Protein AF-A0A093ZVV5-F1 (afdb_monomer)

Solvent-accessible surface area (backbone atoms only — not comparable to full-atom values): 11064 Å² total; per-residue (Å²): 101,62,93,59,61,93,90,61,80,90,41,72,75,70,42,38,34,69,54,64,44,79,93,79,59,21,21,44,28,52,62,89,67,54,41,59,77,95,57,73,50,39,71,51,78,49,73,32,74,66,65,85,47,77,59,29,60,44,63,45,85,79,69,89,88,60,62,89,87,37,78,88,70,67,74,79,80,79,75,84,76,86,70,61,67,68,64,50,50,53,53,51,52,52,50,49,53,56,52,58,71,64,67,74,77,87,54,98,62,66,80,58,79,85,46,57,62,70,62,78,72,60,38,78,78,47,77,42,80,92,79,69,46,70,46,69,49,68,80,60,65,70,64,45,41,52,53,41,49,53,50,51,52,50,52,50,50,53,52,49,49,59,50,28,56,75,69,74,42,67,89,79,76,124

Structure (mmCIF, N/CA/C/O backbone):
data_AF-A0A093ZVV5-F1
#
_entry.id   AF-A0A093ZVV5-F1
#
loop_
_atom_site.group_PDB
_atom_site.id
_atom_site.type_symbol
_atom_site.label_atom_id
_atom_site.label_alt_id
_atom_site.label_comp_id
_atom_site.label_asym_id
_atom_site.label_entity_id
_atom_site.label_seq_id
_atom_site.pdbx_PDB_ins_code
_atom_site.Cartn_x
_atom_site.Cartn_y
_atom_site.Cartn_z
_atom_site.occupancy
_atom_site.B_iso_or_equiv
_atom_site.auth_seq_id
_atom_site.auth_comp_id
_atom_site.auth_asym_id
_atom_site.auth_atom_id
_atom_site.pdbx_PDB_model_num
ATOM 1 N N . MET A 1 1 ? -24.625 -8.351 24.448 1.00 78.69 1 MET A N 1
ATOM 2 C CA . MET A 1 1 ? -23.175 -8.161 24.233 1.00 78.69 1 MET A CA 1
ATOM 3 C C . MET A 1 1 ? -22.712 -9.190 23.237 1.00 78.69 1 MET A C 1
ATOM 5 O O . MET A 1 1 ? -23.167 -10.325 23.324 1.00 78.69 1 MET A O 1
ATOM 9 N N . GLU A 1 2 ? -21.835 -8.808 22.322 1.00 81.56 2 GLU A N 1
ATOM 10 C CA . GLU A 1 2 ? -21.185 -9.766 21.432 1.00 81.56 2 GLU A CA 1
ATOM 11 C C . GLU A 1 2 ? -20.191 -10.600 22.262 1.00 81.56 2 GLU A C 1
ATOM 13 O O . GLU A 1 2 ? -19.362 -10.030 22.969 1.00 81.56 2 GLU A O 1
ATOM 18 N N . ASN A 1 3 ? -20.297 -11.933 22.230 1.00 82.50 3 ASN A N 1
ATOM 19 C CA . ASN A 1 3 ? -19.417 -12.873 22.954 1.00 82.50 3 ASN A CA 1
ATOM 20 C C . ASN A 1 3 ? -19.319 -12.681 24.489 1.00 82.50 3 ASN A C 1
ATOM 22 O O . ASN A 1 3 ? -18.342 -13.110 25.106 1.00 82.50 3 ASN A O 1
ATOM 26 N N . GLY A 1 4 ? -20.311 -12.045 25.121 1.00 80.88 4 GLY A N 1
ATOM 27 C CA . GLY A 1 4 ? -20.350 -11.855 26.576 1.00 80.88 4 GLY A CA 1
ATOM 28 C C . GLY A 1 4 ? -20.837 -13.097 27.331 1.00 80.88 4 GLY A C 1
ATOM 29 O O . GLY A 1 4 ? -21.676 -13.846 26.830 1.00 80.88 4 GLY A O 1
ATOM 30 N N . LYS A 1 5 ? -20.344 -13.305 28.557 1.00 87.62 5 LYS A N 1
ATOM 31 C CA . LYS A 1 5 ? -20.845 -14.368 29.449 1.00 87.62 5 LYS A CA 1
ATOM 32 C C . LYS A 1 5 ? -22.235 -14.004 30.004 1.00 87.62 5 LYS A C 1
ATOM 34 O O . LYS A 1 5 ? -22.509 -12.816 30.201 1.00 87.62 5 LYS A O 1
ATOM 39 N N . PRO A 1 6 ? -23.104 -14.986 30.314 1.00 85.06 6 PRO A N 1
ATOM 40 C CA . PRO A 1 6 ? -24.357 -14.722 31.021 1.00 85.06 6 PRO A CA 1
ATOM 41 C C . PRO A 1 6 ? -24.094 -13.981 32.342 1.00 85.06 6 PRO A C 1
ATOM 43 O O . PRO A 1 6 ? -23.235 -14.394 33.117 1.00 85.06 6 PRO A O 1
ATOM 46 N N . GLY A 1 7 ? -24.799 -12.869 32.577 1.00 85.44 7 GLY A N 1
ATOM 47 C CA . GLY A 1 7 ? -24.633 -12.033 33.777 1.00 85.44 7 GLY A CA 1
ATOM 48 C C . GLY A 1 7 ? -23.435 -11.072 33.758 1.00 85.44 7 GLY A C 1
ATOM 49 O O . GLY A 1 7 ? -23.161 -10.428 34.765 1.00 85.44 7 GLY A O 1
ATOM 50 N N . GLN A 1 8 ? -22.712 -10.951 32.641 1.00 87.19 8 GLN A N 1
ATOM 51 C CA . GLN A 1 8 ? -21.597 -10.012 32.533 1.00 87.19 8 GLN A CA 1
ATOM 52 C C . GLN A 1 8 ? -22.074 -8.550 32.560 1.00 87.19 8 GLN A C 1
ATOM 54 O O . GLN A 1 8 ? -22.906 -8.136 31.753 1.00 87.19 8 GLN A O 1
ATOM 59 N N . GLU A 1 9 ? -21.487 -7.753 33.455 1.00 87.69 9 GLU A N 1
ATOM 60 C CA . GLU A 1 9 ? -21.736 -6.313 33.543 1.00 87.69 9 GLU A CA 1
ATOM 61 C C . GLU A 1 9 ? -21.244 -5.556 32.304 1.00 87.69 9 GLU A C 1
ATOM 63 O O . GLU A 1 9 ? -20.176 -5.845 31.748 1.00 87.69 9 GLU A O 1
ATOM 68 N N . PHE A 1 10 ? -22.006 -4.541 31.892 1.00 87.69 10 PHE A N 1
ATOM 69 C CA . PHE A 1 10 ? -21.644 -3.678 30.772 1.00 87.69 10 PHE A CA 1
ATOM 70 C C . PHE A 1 10 ? -20.603 -2.644 31.183 1.00 87.69 10 PHE A C 1
ATOM 72 O O . PHE A 1 10 ? -20.853 -1.793 32.031 1.00 87.69 10 PHE A O 1
ATOM 79 N N . LYS A 1 11 ? -19.426 -2.726 30.555 1.00 86.38 11 LYS A N 1
ATOM 80 C CA . LYS A 1 11 ? -18.285 -1.840 30.799 1.00 86.38 11 LYS A CA 1
ATOM 81 C C . LYS A 1 11 ? -17.922 -1.103 29.511 1.00 86.38 11 LYS A C 1
ATOM 83 O O . LYS A 1 11 ? -17.739 -1.749 28.479 1.00 86.38 11 LYS A O 1
ATOM 88 N N . SER A 1 12 ? -17.781 0.221 29.572 1.00 87.56 12 SER A N 1
ATOM 89 C CA . SER A 1 12 ? -17.235 1.025 28.467 1.00 87.56 12 SER A CA 1
ATOM 90 C C . SER A 1 12 ? -15.833 0.535 28.072 1.00 87.56 12 SER A C 1
ATOM 92 O O . SER A 1 12 ? -15.154 -0.121 28.866 1.00 87.56 12 SER A O 1
ATOM 94 N N . LEU A 1 13 ? -15.419 0.778 26.823 1.00 85.25 13 LEU A N 1
ATOM 95 C CA . LEU A 1 13 ? -14.149 0.346 26.201 1.00 85.25 13 LEU A CA 1
ATOM 96 C C . LEU A 1 13 ? -13.903 -1.174 26.090 1.00 85.25 13 LEU A C 1
ATOM 98 O O . LEU A 1 13 ? -13.023 -1.603 25.344 1.00 85.25 13 LEU A O 1
ATOM 102 N N . SER A 1 14 ? -14.638 -1.999 26.835 1.00 86.12 14 SER A N 1
ATOM 103 C CA . SER A 1 14 ? -14.459 -3.455 26.895 1.00 86.12 14 SER A CA 1
ATOM 104 C C . SER A 1 14 ? -15.654 -4.208 26.312 1.00 86.12 14 SER A C 1
ATOM 106 O O . SER A 1 14 ? -15.480 -5.196 25.600 1.00 86.12 14 SER A O 1
ATOM 108 N N . ALA A 1 15 ? -16.876 -3.741 26.581 1.00 90.19 15 ALA A N 1
ATOM 109 C CA . ALA A 1 15 ? -18.080 -4.374 26.072 1.00 90.19 15 ALA A CA 1
ATOM 110 C C . ALA A 1 15 ? -18.330 -3.994 24.607 1.00 90.19 15 ALA A C 1
ATOM 112 O O . ALA A 1 15 ? -18.476 -2.822 24.260 1.00 90.19 15 ALA A O 1
ATOM 113 N N . GLN A 1 16 ? -18.435 -5.022 23.769 1.00 93.00 16 GLN A N 1
ATOM 114 C CA . GLN A 1 16 ? -18.837 -4.927 22.372 1.00 93.00 16 GLN A CA 1
ATOM 115 C C . GLN A 1 16 ? -20.326 -5.267 22.230 1.00 93.00 16 GLN A C 1
ATOM 117 O O . GLN A 1 16 ? -20.837 -6.191 22.878 1.00 93.00 16 GLN A O 1
ATOM 122 N N . PHE A 1 17 ? -21.051 -4.521 21.400 1.00 93.25 17 PHE A N 1
ATOM 123 C CA . PHE A 1 17 ? -22.487 -4.715 21.191 1.00 93.25 17 PHE A CA 1
ATOM 124 C C 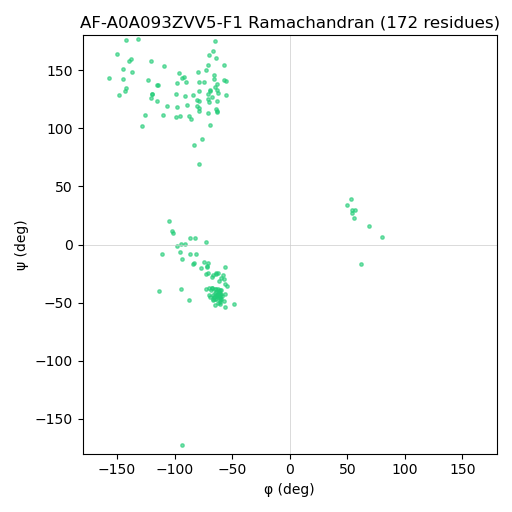. PHE A 1 17 ? -22.929 -4.324 19.779 1.00 93.25 17 PHE A C 1
ATOM 126 O O . PHE A 1 17 ? -22.216 -3.642 19.051 1.00 93.25 17 PHE A O 1
ATOM 133 N N . LYS A 1 18 ? -24.129 -4.770 19.399 1.00 93.81 18 LYS A N 1
ATOM 134 C CA . LYS A 1 18 ? -24.797 -4.416 18.143 1.00 93.81 18 LYS A CA 1
ATOM 135 C C . LYS A 1 18 ? -26.053 -3.619 18.470 1.00 93.81 18 LYS A C 1
ATOM 137 O O . LYS A 1 18 ? -26.794 -3.990 19.380 1.00 93.81 18 LYS A O 1
ATOM 142 N N . LEU A 1 19 ? -26.301 -2.551 17.722 1.00 93.94 19 LEU A N 1
ATOM 143 C CA . LEU A 1 19 ? -27.540 -1.780 17.810 1.00 93.94 19 LEU A CA 1
ATOM 144 C C . LEU A 1 19 ? -28.499 -2.288 16.739 1.00 93.94 19 LEU A C 1
ATOM 146 O O . LEU A 1 19 ? -28.244 -2.102 15.554 1.00 93.94 19 LEU A O 1
ATOM 150 N N . ILE A 1 20 ? -29.574 -2.960 17.154 1.00 94.44 20 ILE A N 1
ATOM 151 C CA . ILE A 1 20 ? -30.571 -3.538 16.245 1.00 94.44 20 ILE A CA 1
ATOM 152 C C . ILE A 1 20 ? -31.837 -2.690 16.312 1.00 94.44 20 ILE A C 1
ATOM 154 O O . ILE A 1 20 ? -32.469 -2.584 17.363 1.00 94.44 20 ILE A O 1
ATOM 158 N N . HIS A 1 21 ? -32.226 -2.105 15.183 1.00 94.94 21 HIS A N 1
ATOM 159 C CA . HIS A 1 21 ? -33.473 -1.361 15.082 1.00 94.94 21 HIS A CA 1
ATOM 160 C C . HIS A 1 21 ? -34.664 -2.328 15.143 1.00 94.94 21 HIS A C 1
ATOM 162 O O . HIS A 1 21 ? -34.760 -3.262 14.345 1.00 94.94 21 HIS A O 1
ATOM 168 N N . ASN A 1 22 ? -35.579 -2.130 16.098 1.00 92.31 22 ASN A N 1
ATOM 169 C CA . ASN A 1 22 ? -36.606 -3.130 16.401 1.00 92.31 22 ASN A CA 1
ATOM 170 C C . ASN A 1 22 ? -37.631 -3.353 15.263 1.00 92.31 22 ASN A C 1
ATOM 172 O O . ASN A 1 22 ? -37.855 -4.518 14.930 1.00 92.31 22 ASN A O 1
ATOM 176 N N . PRO A 1 23 ? -38.216 -2.313 14.633 1.00 94.62 23 PRO A N 1
ATOM 177 C CA . PRO A 1 23 ? -39.167 -2.503 13.535 1.00 94.62 23 PRO A CA 1
ATOM 178 C C . PRO A 1 23 ? -38.558 -3.152 12.286 1.00 94.62 23 PRO A C 1
ATOM 180 O O . PRO A 1 23 ? -39.130 -4.090 11.744 1.00 94.62 23 PRO A O 1
ATOM 183 N N . SER A 1 24 ? -37.393 -2.678 11.826 1.00 92.19 24 SER A N 1
ATOM 184 C CA . SER A 1 24 ? -36.802 -3.132 10.552 1.00 92.19 24 SER A CA 1
ATOM 185 C C . SER A 1 24 ? -35.776 -4.259 10.690 1.00 92.19 24 SER A C 1
ATOM 187 O O . SER A 1 24 ? -35.314 -4.780 9.678 1.00 92.19 24 SER A O 1
ATOM 189 N N . LYS A 1 25 ? -35.409 -4.633 11.923 1.00 93.31 25 LYS A N 1
ATOM 190 C CA . LYS A 1 25 ? -34.434 -5.692 12.246 1.00 93.31 25 LYS A CA 1
ATOM 191 C C .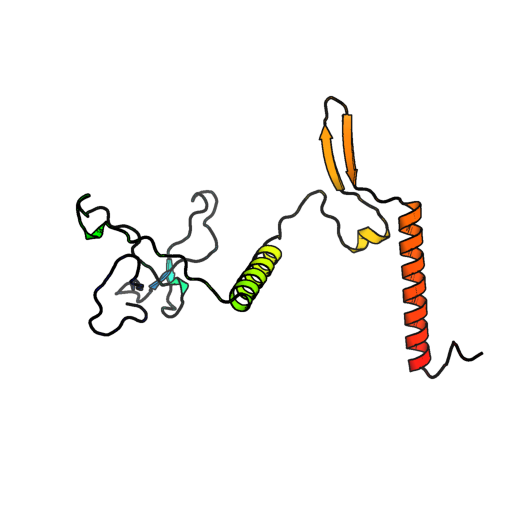 LYS A 1 25 ? -33.068 -5.521 11.570 1.00 93.31 25 LYS A C 1
ATOM 193 O O . LYS A 1 25 ? -32.353 -6.496 11.365 1.00 93.31 25 LYS A O 1
ATOM 198 N N . VAL A 1 26 ? -32.688 -4.285 11.252 1.00 94.69 26 VAL A N 1
ATOM 199 C CA . VAL A 1 26 ? -31.358 -3.958 10.720 1.00 94.69 26 VAL A CA 1
ATOM 200 C C . VAL A 1 26 ? -30.402 -3.605 11.854 1.00 94.69 26 VAL A C 1
ATOM 202 O O . VAL A 1 26 ? -30.805 -2.987 12.842 1.00 94.69 26 VAL A O 1
ATOM 205 N N . ALA A 1 27 ? -29.138 -3.991 11.711 1.00 95.44 27 ALA A N 1
ATOM 206 C CA . ALA A 1 27 ? -28.066 -3.607 12.618 1.00 95.44 27 ALA A CA 1
A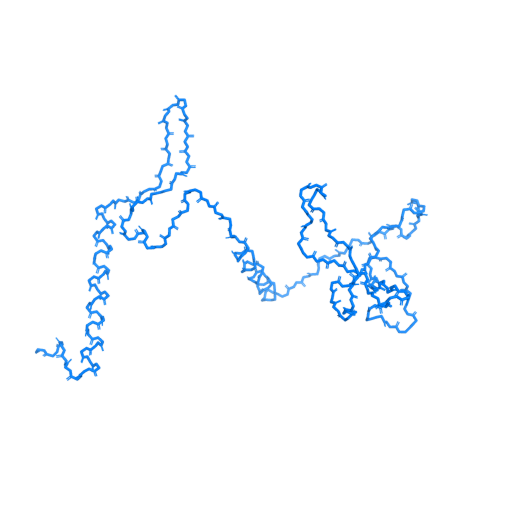TOM 207 C C . ALA A 1 27 ? -27.407 -2.303 12.147 1.00 95.44 27 ALA A C 1
ATOM 209 O O . ALA A 1 27 ? -27.182 -2.128 10.952 1.00 95.44 27 ALA A O 1
ATOM 210 N N . MET A 1 28 ? -27.072 -1.404 13.071 1.00 95.69 28 MET A N 1
ATOM 211 C CA . MET A 1 28 ? -26.270 -0.218 12.763 1.00 95.69 28 MET A CA 1
ATOM 212 C C . MET A 1 28 ? -24.886 -0.641 12.262 1.00 95.69 28 MET A C 1
ATOM 214 O O . MET A 1 28 ? -24.211 -1.455 12.896 1.00 95.69 28 MET A O 1
ATOM 218 N N . TRP A 1 29 ? -24.471 -0.079 11.134 1.00 95.00 29 TRP A N 1
ATOM 219 C CA . TRP A 1 29 ? -23.344 -0.552 10.344 1.00 95.00 29 TRP A CA 1
ATOM 220 C C . TRP A 1 29 ? -22.583 0.609 9.703 1.00 95.00 29 TRP A C 1
ATOM 222 O O . TRP A 1 29 ? -23.165 1.645 9.388 1.00 95.00 29 TRP A O 1
ATOM 232 N N . THR A 1 30 ? -21.285 0.407 9.483 1.00 94.06 30 THR A N 1
ATOM 233 C CA . THR A 1 30 ? -20.413 1.313 8.731 1.00 94.06 30 THR A CA 1
ATOM 234 C C . THR A 1 30 ? -19.480 0.523 7.808 1.00 94.06 30 THR A C 1
ATOM 236 O O . THR A 1 30 ? -19.256 -0.676 8.010 1.00 94.06 30 THR A O 1
ATOM 239 N N . HIS A 1 31 ? -18.935 1.177 6.786 1.00 91.00 31 HIS A N 1
ATOM 240 C CA . HIS A 1 31 ? -18.008 0.582 5.824 1.00 91.00 31 HIS A CA 1
ATOM 241 C C . HIS A 1 31 ? -16.780 1.472 5.628 1.00 91.00 31 HIS A C 1
ATOM 243 O O . HIS A 1 31 ? -16.669 2.514 6.250 1.00 91.00 31 HIS A O 1
ATOM 249 N N . THR A 1 32 ? -15.807 1.029 4.831 1.00 89.31 32 THR A N 1
ATOM 250 C CA . THR A 1 32 ? -14.505 1.711 4.716 1.00 89.31 32 THR A CA 1
ATOM 251 C C . THR A 1 32 ? -14.494 2.882 3.741 1.00 89.31 32 THR A C 1
ATOM 253 O O . THR A 1 32 ? -13.540 3.660 3.756 1.00 89.31 32 THR A O 1
ATOM 256 N N . THR A 1 33 ? -15.494 2.984 2.865 1.00 91.06 33 THR A N 1
ATOM 257 C CA . THR A 1 33 ? -15.551 4.036 1.850 1.00 91.06 33 THR A CA 1
ATOM 258 C C . THR A 1 33 ? -16.066 5.323 2.492 1.00 91.06 33 THR A C 1
ATOM 260 O O . THR A 1 33 ? -17.190 5.337 2.994 1.00 91.06 33 THR A O 1
ATOM 263 N N . PRO A 1 34 ? -15.270 6.404 2.489 1.00 92.62 34 PRO A N 1
ATOM 264 C CA . PRO A 1 34 ? -15.711 7.673 3.038 1.00 92.62 34 PRO A CA 1
ATOM 265 C C . PRO A 1 34 ? -16.767 8.315 2.136 1.00 92.62 34 PRO A C 1
ATOM 267 O O . PRO A 1 34 ? -16.793 8.105 0.920 1.00 92.62 34 PRO A O 1
ATOM 270 N N . LEU A 1 35 ? -17.603 9.156 2.736 1.00 94.06 35 LEU A N 1
ATOM 271 C CA . LEU A 1 35 ? -18.544 9.996 2.010 1.00 94.06 35 LEU A CA 1
ATOM 272 C C . LEU A 1 35 ? -17.809 11.023 1.120 1.00 94.06 35 LEU A C 1
ATOM 274 O O . LEU A 1 35 ? -16.631 11.316 1.345 1.00 94.06 35 LEU A O 1
ATOM 278 N N . PRO A 1 36 ? -18.481 11.595 0.103 1.00 94.81 36 PRO A N 1
ATOM 279 C CA . PRO A 1 36 ? -17.865 12.575 -0.791 1.00 94.81 36 PRO A CA 1
ATOM 280 C C . PRO A 1 36 ? -17.467 13.884 -0.087 1.00 94.81 36 PRO A C 1
ATOM 282 O O . PRO A 1 36 ? -17.780 14.112 1.083 1.00 94.81 36 PRO A O 1
ATOM 285 N N . ASP A 1 37 ? -16.813 14.785 -0.827 1.00 93.19 37 ASP A N 1
ATOM 286 C CA . ASP A 1 37 ? -16.227 16.021 -0.281 1.00 93.19 37 ASP A CA 1
ATOM 287 C C . ASP A 1 37 ? -17.237 16.932 0.439 1.00 93.19 37 ASP A C 1
ATOM 289 O O . ASP A 1 37 ? -16.874 17.592 1.412 1.00 93.19 37 ASP A O 1
ATOM 293 N N . TRP A 1 38 ? -18.514 16.922 0.038 1.00 95.06 38 TRP A N 1
ATOM 294 C CA . TRP A 1 38 ? -19.571 17.688 0.714 1.00 95.06 38 TRP A CA 1
ATOM 295 C C . TRP A 1 38 ? -19.789 17.260 2.177 1.00 95.06 38 TRP A C 1
ATOM 297 O O . TRP A 1 38 ? -20.257 18.058 2.984 1.00 95.06 38 TRP A O 1
ATOM 307 N N . ALA A 1 39 ? -19.436 16.020 2.525 1.00 93.12 39 ALA A N 1
ATOM 308 C CA . ALA A 1 39 ? -19.546 15.443 3.864 1.00 93.12 39 ALA A CA 1
ATOM 309 C C . ALA A 1 39 ? -18.181 15.338 4.564 1.00 93.12 39 ALA A C 1
ATOM 311 O O . ALA A 1 39 ? -18.005 14.523 5.471 1.00 93.12 39 ALA A O 1
ATOM 312 N N . TYR A 1 40 ? -17.189 16.117 4.116 1.00 93.19 40 TYR A N 1
ATOM 313 C CA . TYR A 1 40 ? -15.852 16.174 4.713 1.00 93.19 40 TYR A CA 1
ATOM 314 C C . TYR A 1 40 ? -15.157 14.804 4.837 1.00 93.19 40 TYR A C 1
ATOM 316 O O . TYR A 1 40 ? -14.366 14.596 5.756 1.00 93.19 40 TYR A O 1
ATOM 324 N N . LYS A 1 41 ? -15.447 13.855 3.933 1.00 91.44 41 LYS A N 1
ATOM 325 C CA . LYS A 1 41 ? -14.873 12.493 3.939 1.00 91.44 41 LYS A CA 1
ATOM 326 C C . LYS A 1 41 ? -15.107 11.706 5.236 1.00 91.44 41 LYS A C 1
ATOM 328 O O . LYS A 1 41 ? -14.295 10.859 5.609 1.00 91.44 41 LYS A O 1
ATOM 333 N N . GLN A 1 42 ? -16.216 11.972 5.926 1.00 93.62 42 GLN A N 1
ATOM 334 C CA . GLN A 1 42 ? -16.641 11.195 7.093 1.00 93.62 42 GLN A CA 1
ATOM 335 C C . GLN A 1 42 ? -17.105 9.783 6.699 1.00 93.62 42 GLN A C 1
ATOM 337 O O . GLN A 1 42 ? -17.385 9.511 5.533 1.00 93.62 42 GLN A O 1
ATOM 342 N N . GLN A 1 43 ? -17.191 8.874 7.674 1.00 93.38 43 GLN A N 1
ATOM 343 C CA . GLN A 1 43 ? -17.704 7.520 7.448 1.00 93.38 43 GLN A CA 1
ATOM 344 C C . GLN A 1 43 ? -19.235 7.501 7.388 1.00 93.38 43 GLN A C 1
ATOM 346 O O . GLN A 1 43 ? -19.900 8.159 8.188 1.00 93.38 43 GLN A O 1
ATOM 351 N N . GLU A 1 44 ? -19.801 6.715 6.471 1.00 93.81 44 GLU A N 1
ATOM 352 C CA . GLU A 1 44 ? -21.252 6.509 6.403 1.00 93.81 44 GLU A CA 1
ATOM 353 C C . GLU A 1 44 ? -21.731 5.591 7.541 1.00 93.81 44 GLU A C 1
ATOM 355 O O . GLU A 1 44 ? -21.104 4.569 7.842 1.00 93.81 44 GLU A O 1
ATOM 360 N N . ILE A 1 45 ? -22.882 5.926 8.136 1.00 94.12 45 ILE A N 1
ATOM 361 C CA . ILE A 1 45 ? -23.611 5.074 9.084 1.00 94.12 45 ILE A CA 1
ATOM 362 C C . ILE A 1 45 ? -24.959 4.702 8.466 1.00 94.12 45 ILE A C 1
ATOM 364 O O . ILE A 1 45 ? -25.753 5.575 8.122 1.00 94.12 45 ILE A O 1
ATOM 368 N N . ASN A 1 46 ? -25.233 3.403 8.353 1.00 93.62 46 ASN A N 1
ATOM 369 C CA . ASN A 1 46 ? -26.447 2.878 7.726 1.00 93.62 46 ASN A CA 1
ATOM 370 C C . ASN A 1 46 ? -26.973 1.636 8.481 1.00 93.62 46 ASN A C 1
ATOM 372 O O . ASN A 1 46 ? -26.373 1.175 9.454 1.00 93.62 46 ASN A O 1
ATOM 376 N N . GLY A 1 47 ? -28.120 1.098 8.065 1.00 93.94 47 GLY A N 1
ATOM 377 C CA . GLY A 1 47 ? -28.711 -0.134 8.577 1.00 93.94 47 GLY A CA 1
ATOM 378 C C . GLY A 1 47 ? -28.402 -1.335 7.682 1.00 93.94 47 GLY A C 1
ATOM 379 O O . GLY A 1 47 ? -28.839 -1.403 6.537 1.00 93.94 47 GLY A O 1
ATOM 380 N N . ASN A 1 48 ? -27.713 -2.332 8.227 1.00 93.94 48 ASN A N 1
ATOM 381 C CA . ASN A 1 48 ? -27.384 -3.578 7.545 1.00 93.94 48 ASN A CA 1
ATOM 382 C C . ASN A 1 48 ? -28.359 -4.702 7.926 1.00 93.94 48 ASN A C 1
ATOM 384 O O . ASN A 1 48 ? -28.579 -4.980 9.107 1.00 93.94 48 ASN A O 1
ATOM 388 N N . LYS A 1 49 ? -28.922 -5.394 6.928 1.00 93.31 49 LYS A N 1
ATOM 389 C CA . LYS A 1 49 ? -29.769 -6.583 7.146 1.00 93.31 49 LYS A CA 1
ATOM 390 C C . LYS A 1 49 ? -28.955 -7.810 7.571 1.00 93.31 49 LYS A C 1
ATOM 392 O O . LYS A 1 49 ? -29.483 -8.692 8.241 1.00 93.31 49 LYS A O 1
ATOM 397 N N . ASN A 1 50 ? -27.673 -7.876 7.209 1.00 92.50 50 ASN A N 1
ATOM 398 C CA . ASN A 1 50 ? -26.781 -8.953 7.619 1.00 92.50 50 ASN A CA 1
ATOM 399 C C . ASN A 1 50 ? -26.208 -8.687 9.019 1.00 92.50 50 ASN A C 1
ATOM 401 O O . ASN A 1 50 ? -25.110 -8.155 9.170 1.00 92.50 50 ASN A O 1
ATOM 405 N N . VAL A 1 51 ? -26.944 -9.088 10.057 1.00 89.06 51 VAL A N 1
ATOM 406 C CA . VAL A 1 51 ? -26.590 -8.843 11.470 1.00 89.06 51 VAL A CA 1
ATOM 407 C C . VAL A 1 51 ? -25.287 -9.541 11.901 1.00 89.06 51 VAL A C 1
ATOM 409 O O . VAL A 1 51 ? -24.617 -9.082 12.831 1.00 89.06 51 VAL A O 1
ATOM 412 N N . ALA A 1 52 ? -24.884 -10.625 11.229 1.00 88.56 52 ALA A N 1
ATOM 413 C CA . ALA A 1 52 ? -23.695 -11.404 11.583 1.00 88.56 52 ALA A CA 1
ATOM 414 C C . ALA A 1 52 ? -22.366 -10.722 11.205 1.00 88.56 52 ALA A C 1
ATOM 416 O O . ALA A 1 52 ? -21.315 -11.118 11.703 1.00 88.56 52 ALA A O 1
ATOM 417 N N . GLN A 1 53 ? -22.397 -9.693 10.355 1.00 90.50 53 GLN A N 1
ATOM 418 C CA . GLN A 1 53 ? -21.194 -9.008 9.887 1.00 90.50 53 GLN A CA 1
ATOM 419 C C . GLN A 1 53 ? -20.429 -8.323 11.037 1.00 90.50 53 GLN A C 1
ATOM 421 O O . GLN A 1 53 ? -21.020 -7.688 11.913 1.00 90.50 53 GLN A O 1
ATOM 426 N N . SER A 1 54 ? -19.097 -8.430 11.026 1.00 89.44 54 SER A N 1
ATOM 427 C CA . SER A 1 54 ? -18.220 -7.905 12.087 1.00 89.44 54 SER A CA 1
ATOM 428 C C . SER A 1 54 ? -18.195 -6.376 12.169 1.00 89.44 54 SER A C 1
ATOM 430 O O . SER A 1 54 ? -18.024 -5.825 13.251 1.00 89.44 54 SER A O 1
ATOM 432 N N . SER A 1 55 ? -18.436 -5.679 11.058 1.00 91.12 55 SER A N 1
ATOM 433 C CA . SER A 1 55 ? -18.535 -4.212 11.000 1.00 91.12 55 SER A CA 1
ATOM 434 C C . SER A 1 55 ? -19.819 -3.643 11.622 1.00 91.12 55 SER A C 1
ATOM 436 O O . SER A 1 55 ? -20.038 -2.438 11.571 1.00 91.12 55 SER A O 1
ATOM 438 N N . ASN A 1 56 ? -20.686 -4.490 12.185 1.00 93.88 56 ASN A N 1
ATOM 439 C CA . ASN A 1 56 ? -21.873 -4.064 12.935 1.00 93.88 56 ASN A CA 1
ATOM 440 C C . ASN A 1 56 ? -21.592 -3.902 14.442 1.00 93.88 56 ASN A C 1
ATOM 442 O O . ASN A 1 56 ? -22.517 -3.659 15.219 1.00 93.88 56 ASN A O 1
ATOM 446 N N . VAL A 1 57 ? -20.351 -4.142 14.877 1.00 94.12 57 VAL A N 1
ATOM 447 C CA . VAL A 1 57 ? -19.959 -4.141 16.288 1.00 94.12 57 VAL A CA 1
ATOM 448 C C . VAL A 1 57 ? -19.500 -2.748 16.711 1.00 94.12 57 VAL A C 1
ATOM 450 O O . VAL A 1 57 ? -18.598 -2.173 16.110 1.00 94.12 57 VAL A O 1
ATOM 453 N N . TRP A 1 58 ? -20.087 -2.251 17.797 1.00 93.88 58 TRP A N 1
ATOM 454 C CA . TRP A 1 58 ? -19.808 -0.951 18.400 1.00 93.88 58 TRP A CA 1
ATOM 455 C C . TRP A 1 58 ? -19.329 -1.116 19.846 1.00 93.88 58 TRP A C 1
ATOM 457 O O . TRP A 1 58 ? -19.591 -2.131 20.499 1.00 93.88 58 TRP A O 1
ATOM 467 N N . TYR A 1 59 ? -18.631 -0.102 20.352 1.00 93.69 59 TYR A N 1
ATOM 468 C CA . TYR A 1 59 ? -18.231 0.018 21.752 1.00 93.69 59 TYR A CA 1
ATOM 469 C C . TYR A 1 59 ? -18.396 1.471 22.210 1.00 93.69 59 TYR A C 1
ATOM 471 O O . TYR A 1 59 ? -18.429 2.389 21.393 1.00 93.69 59 TYR A O 1
ATOM 479 N N . VAL A 1 60 ? -18.522 1.680 23.521 1.00 92.81 60 VAL A N 1
ATOM 480 C CA . VAL A 1 60 ? -18.594 3.028 24.107 1.00 92.81 60 VAL A CA 1
ATOM 481 C C . VAL A 1 60 ? -17.182 3.507 24.418 1.00 92.81 60 VAL A C 1
ATOM 483 O O . VAL A 1 60 ? -16.494 2.856 25.208 1.00 92.81 60 VAL A O 1
ATOM 486 N N . ASP A 1 61 ? -16.773 4.623 23.818 1.00 90.25 61 ASP A N 1
ATOM 487 C CA . ASP A 1 61 ? -15.453 5.228 24.034 1.00 90.25 61 ASP A CA 1
ATOM 488 C C . ASP A 1 61 ? -15.441 6.197 25.228 1.00 90.25 61 ASP A C 1
ATOM 490 O O . ASP A 1 61 ? -14.612 6.087 26.136 1.00 90.25 61 ASP A O 1
ATOM 494 N N . GLU A 1 62 ? -16.430 7.090 25.287 1.00 87.62 62 GLU A N 1
ATOM 495 C CA . GLU A 1 62 ? -16.534 8.133 26.305 1.00 87.62 62 GLU A CA 1
ATOM 496 C C . GLU A 1 62 ? -17.968 8.279 26.830 1.00 87.62 62 GLU A C 1
ATOM 498 O O . GLU A 1 62 ? -18.944 8.042 26.116 1.00 87.62 62 GLU A O 1
ATOM 503 N N . ILE A 1 63 ? -18.092 8.655 28.108 1.00 88.75 63 ILE A N 1
ATOM 504 C CA . ILE A 1 63 ? -19.364 8.969 28.763 1.00 88.75 63 ILE A CA 1
ATOM 505 C C . ILE A 1 63 ? -19.207 10.348 29.425 1.00 88.75 63 ILE A C 1
ATOM 507 O O . ILE A 1 63 ? -18.612 10.432 30.501 1.00 88.75 63 ILE A O 1
ATOM 511 N N . PRO A 1 64 ? -19.735 11.426 28.819 1.00 86.12 64 PRO A N 1
ATOM 512 C CA . PRO A 1 64 ? -19.474 12.797 29.269 1.00 86.12 64 PRO A CA 1
ATOM 513 C C . PRO A 1 64 ? -20.162 13.158 30.593 1.00 86.12 64 PRO A C 1
ATOM 515 O O . PRO A 1 64 ? -19.781 14.117 31.251 1.00 86.12 64 PRO A O 1
ATOM 518 N N . SER A 1 65 ? -21.178 12.402 31.014 1.00 87.38 65 SER A N 1
ATOM 519 C CA . SER A 1 65 ? -21.949 12.673 32.234 1.00 87.38 65 SER A CA 1
ATOM 520 C C . SER A 1 65 ? -21.289 12.163 33.525 1.00 87.38 65 SER A C 1
ATOM 522 O O . SER A 1 65 ? -21.928 12.168 34.576 1.00 87.38 65 SER A O 1
ATOM 524 N N . ILE A 1 66 ? -20.059 11.643 33.461 1.00 86.06 66 ILE A N 1
ATOM 525 C CA . ILE A 1 66 ? -19.341 11.127 34.633 1.00 86.06 66 ILE A CA 1
ATOM 526 C C . ILE A 1 66 ? -18.647 12.299 35.353 1.00 86.06 66 ILE A C 1
ATOM 528 O O . ILE A 1 66 ? -17.915 13.045 34.707 1.00 86.06 66 ILE A O 1
ATOM 532 N N . PRO A 1 67 ? -18.824 12.461 36.681 1.00 88.38 67 PRO A N 1
ATOM 533 C CA . PRO A 1 67 ? -18.085 13.458 37.455 1.00 88.38 67 PRO A CA 1
ATOM 534 C C . PRO A 1 67 ? -16.567 13.270 37.333 1.00 88.38 67 PRO A C 1
ATOM 536 O O . PRO A 1 67 ? -16.091 12.133 37.365 1.00 88.38 67 PRO A O 1
ATOM 539 N N . ALA A 1 68 ? -15.814 14.371 37.257 1.00 83.31 68 ALA A N 1
ATOM 540 C CA . ALA A 1 68 ? -14.360 14.350 37.059 1.00 83.31 68 ALA A CA 1
ATO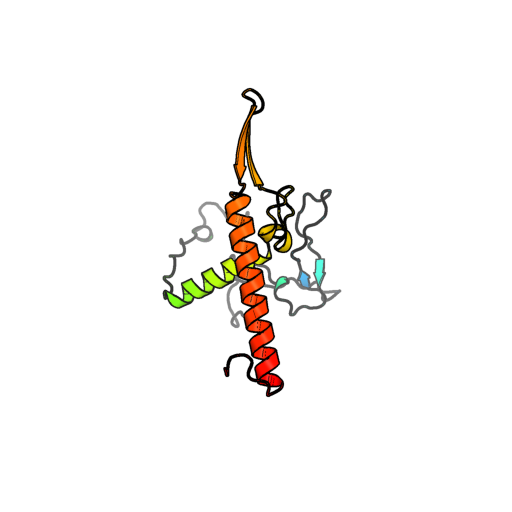M 541 C C . ALA A 1 68 ? -13.607 13.527 38.126 1.00 83.31 68 ALA A C 1
ATOM 543 O O . ALA A 1 68 ? -12.649 12.834 37.799 1.00 83.31 68 ALA A O 1
ATOM 544 N N . ASP A 1 69 ? -14.102 13.522 39.367 1.00 85.50 69 ASP A N 1
ATOM 545 C CA . ASP A 1 69 ? -13.491 12.808 40.498 1.00 85.50 69 ASP A CA 1
ATOM 546 C C . ASP A 1 69 ? -13.941 11.340 40.622 1.00 85.50 69 ASP A C 1
ATOM 548 O O . ASP A 1 69 ? -13.635 10.656 41.600 1.00 85.50 69 ASP A O 1
ATOM 552 N N . SER A 1 70 ? -14.717 10.825 39.662 1.00 86.31 70 SER A N 1
ATOM 553 C CA . SER A 1 70 ? -15.216 9.455 39.741 1.00 86.31 70 SER A CA 1
ATOM 554 C C . SER A 1 70 ? -14.077 8.438 39.574 1.00 86.31 70 SER A C 1
ATOM 556 O O . SER A 1 70 ? -13.377 8.471 38.559 1.00 86.31 70 SER A O 1
ATOM 558 N N . PRO A 1 71 ? -13.975 7.414 40.447 1.00 83.81 71 PRO A N 1
ATOM 559 C CA . PRO A 1 71 ? -13.051 6.292 40.254 1.00 83.81 71 PRO A CA 1
ATOM 560 C C . PRO A 1 71 ? -13.246 5.553 38.920 1.00 83.81 71 PRO A C 1
ATOM 562 O O . PRO A 1 71 ? -12.350 4.857 38.457 1.00 83.81 71 PRO A O 1
ATOM 565 N N . ARG A 1 72 ? -14.412 5.710 38.274 1.00 80.44 72 ARG A N 1
ATOM 566 C CA . ARG A 1 72 ? -14.723 5.132 36.956 1.00 80.44 72 ARG A CA 1
ATOM 567 C C . ARG A 1 72 ? -13.972 5.800 35.803 1.00 80.44 72 ARG A C 1
ATOM 569 O O . ARG A 1 72 ? -13.891 5.211 34.729 1.00 80.44 72 ARG A O 1
ATOM 576 N N . LEU A 1 73 ? -13.458 7.014 36.009 1.00 81.38 73 LEU A N 1
ATOM 577 C CA . LEU A 1 73 ? -12.663 7.738 35.019 1.00 81.38 73 LEU A CA 1
ATOM 578 C C . LEU A 1 73 ? -11.185 7.317 35.044 1.00 81.38 73 LEU A C 1
ATOM 580 O O . LEU A 1 73 ? -10.461 7.565 34.080 1.00 81.38 73 LEU A O 1
ATOM 584 N N . VAL A 1 74 ? -10.740 6.662 36.124 1.00 82.19 74 VAL A N 1
ATOM 585 C CA . VAL A 1 74 ? -9.359 6.202 36.284 1.00 82.19 74 VAL A CA 1
ATOM 586 C C . VAL A 1 74 ? -9.095 5.068 35.296 1.00 82.19 74 VAL A C 1
ATOM 588 O O . VAL A 1 74 ? -9.521 3.928 35.477 1.00 82.19 74 VAL A O 1
ATOM 591 N N . ARG A 1 75 ? -8.394 5.398 34.209 1.00 77.75 75 ARG A N 1
ATOM 592 C CA . ARG A 1 75 ? -7.956 4.436 33.198 1.00 77.75 75 ARG A CA 1
ATOM 593 C C . ARG A 1 75 ? -6.613 3.860 33.625 1.00 77.75 75 ARG A C 1
ATOM 595 O O . ARG A 1 75 ? -5.598 4.549 33.576 1.00 77.75 75 ARG A O 1
ATOM 602 N N . GLU A 1 76 ? -6.592 2.588 34.004 1.00 80.88 76 GLU A N 1
ATOM 603 C CA . GLU A 1 76 ? -5.326 1.879 34.177 1.00 80.88 76 GLU A CA 1
ATOM 604 C C . GLU A 1 76 ? -4.601 1.801 32.828 1.00 80.88 76 GLU A C 1
ATOM 606 O O . GLU A 1 76 ? -5.147 1.312 31.830 1.00 80.88 76 GLU A O 1
ATOM 611 N N . VAL A 1 77 ? -3.364 2.300 32.782 1.00 81.50 77 VAL A N 1
ATOM 612 C CA . VAL A 1 77 ? -2.531 2.213 31.582 1.00 81.50 77 VAL A CA 1
ATOM 613 C C . VAL A 1 77 ? -2.269 0.738 31.301 1.00 81.50 77 VAL A C 1
ATOM 615 O O . VAL A 1 77 ? -1.623 0.038 32.083 1.00 81.50 77 VAL A O 1
ATOM 618 N N . ARG A 1 78 ? -2.783 0.246 30.169 1.00 80.00 78 ARG A N 1
ATOM 619 C CA . ARG A 1 78 ? -2.531 -1.131 29.743 1.00 80.00 78 ARG A CA 1
ATOM 620 C C . ARG A 1 78 ? -1.043 -1.293 29.471 1.00 80.00 78 ARG A C 1
ATOM 622 O O . ARG A 1 78 ? -0.509 -0.688 28.545 1.00 80.00 78 ARG A O 1
ATOM 629 N N . GLN A 1 79 ? -0.399 -2.152 30.250 1.00 87.00 79 GLN A N 1
ATOM 630 C CA . GLN A 1 79 ? 0.987 -2.525 30.010 1.00 87.00 79 GLN A CA 1
ATOM 631 C C . GLN A 1 79 ? 1.102 -3.232 28.658 1.00 87.00 79 GLN A C 1
ATOM 633 O O . GLN A 1 79 ? 0.303 -4.120 28.331 1.00 87.00 79 GLN A O 1
ATOM 638 N N . VAL A 1 80 ? 2.093 -2.828 27.863 1.00 86.25 80 VAL A N 1
ATOM 639 C CA . VAL A 1 80 ? 2.368 -3.452 26.569 1.00 86.25 80 VAL A CA 1
ATOM 640 C C . VAL A 1 80 ? 2.763 -4.901 26.825 1.00 86.25 80 VAL A C 1
ATOM 642 O O . VAL A 1 80 ? 3.787 -5.186 27.444 1.00 86.25 80 VAL A O 1
ATOM 645 N N . LYS A 1 81 ? 1.932 -5.837 26.362 1.00 87.31 81 LYS A N 1
ATOM 646 C CA . LYS A 1 81 ? 2.244 -7.262 26.463 1.00 87.31 81 LYS A CA 1
ATOM 647 C C . LYS A 1 81 ? 3.380 -7.587 25.504 1.00 87.31 81 LYS A C 1
ATOM 649 O O . LYS A 1 81 ? 3.299 -7.273 24.316 1.00 87.31 81 LYS A O 1
ATOM 654 N N . THR A 1 82 ? 4.412 -8.251 26.010 1.00 92.31 82 THR A N 1
ATOM 655 C CA . THR A 1 82 ? 5.469 -8.792 25.162 1.00 92.31 82 THR A CA 1
ATOM 656 C C . THR A 1 82 ? 4.898 -9.900 24.280 1.00 92.31 82 THR A C 1
ATOM 658 O O . THR A 1 82 ? 3.975 -10.630 24.653 1.00 92.31 82 THR A O 1
ATOM 661 N N . MET A 1 83 ? 5.422 -9.995 23.064 1.00 92.31 83 MET A N 1
ATOM 662 C CA . MET A 1 83 ? 5.019 -10.991 22.082 1.00 92.31 83 MET A CA 1
ATOM 663 C C . MET A 1 83 ? 6.253 -11.796 21.664 1.00 92.31 83 MET A C 1
ATOM 665 O O . MET A 1 83 ? 7.319 -11.200 21.505 1.00 92.31 83 MET A O 1
ATOM 669 N N . PRO A 1 84 ? 6.138 -13.119 21.445 1.00 96.88 84 PRO A N 1
ATOM 670 C CA . PRO A 1 84 ? 7.225 -13.893 20.860 1.00 96.88 84 PRO A CA 1
ATOM 671 C C . PRO A 1 84 ? 7.667 -13.300 19.518 1.00 96.88 84 PRO A C 1
ATOM 673 O O . PRO A 1 84 ? 6.821 -12.898 18.713 1.00 96.88 84 PRO A O 1
ATOM 676 N N . PHE A 1 85 ? 8.977 -13.302 19.261 1.00 96.75 85 PHE A N 1
ATOM 677 C CA . PHE A 1 85 ? 9.580 -12.693 18.071 1.00 96.75 85 PHE A CA 1
ATOM 678 C C . PHE A 1 85 ? 8.875 -13.098 16.771 1.00 96.75 85 PHE A C 1
ATOM 680 O O . PHE A 1 85 ? 8.444 -12.232 16.016 1.00 96.75 85 PHE A O 1
ATOM 687 N N . LEU A 1 86 ? 8.676 -14.402 16.543 1.00 97.88 86 LEU A N 1
ATOM 688 C CA . LEU A 1 86 ? 8.066 -14.902 15.306 1.00 97.88 86 LEU A CA 1
ATOM 689 C C . LEU A 1 86 ? 6.640 -14.383 15.109 1.00 97.88 86 LEU A C 1
ATOM 691 O O . LEU A 1 86 ? 6.273 -13.989 14.007 1.00 97.88 86 LEU A O 1
ATOM 695 N N . LYS A 1 87 ? 5.842 -14.318 16.180 1.00 97.00 87 LYS A N 1
ATOM 696 C CA . LYS A 1 87 ? 4.470 -13.810 16.092 1.00 97.00 87 LYS A CA 1
ATOM 697 C C . LYS A 1 87 ? 4.464 -12.326 15.717 1.00 97.00 87 LYS A C 1
ATOM 699 O O . LYS A 1 87 ? 3.688 -11.931 14.849 1.00 97.00 87 LYS A O 1
ATOM 704 N N . LYS A 1 88 ? 5.370 -11.530 16.299 1.00 96.25 88 LYS A N 1
ATOM 705 C CA . LYS A 1 88 ? 5.511 -10.113 15.944 1.00 96.25 88 LYS A CA 1
ATOM 706 C C . LYS A 1 88 ? 6.044 -9.933 14.523 1.00 96.25 88 LYS A C 1
ATOM 708 O O . LYS A 1 88 ? 5.589 -9.044 13.811 1.00 96.25 88 LYS A O 1
ATOM 713 N N . TRP A 1 89 ? 6.964 -10.793 14.092 1.00 96.88 89 TRP A N 1
ATOM 714 C CA . TRP A 1 89 ? 7.501 -10.782 12.736 1.00 96.88 89 TRP A CA 1
ATOM 715 C C . TRP A 1 89 ? 6.392 -11.005 11.704 1.00 96.88 89 TRP A C 1
ATOM 717 O O . TRP A 1 89 ? 6.222 -10.173 10.820 1.00 96.88 89 TRP A O 1
ATOM 727 N N . PHE A 1 90 ? 5.566 -12.046 11.858 1.00 97.88 90 PHE A N 1
ATOM 728 C CA . PHE A 1 90 ? 4.443 -12.294 10.944 1.00 97.88 90 PHE A CA 1
ATOM 729 C C . PHE A 1 90 ? 3.402 -11.168 10.951 1.00 97.88 90 PHE A C 1
ATOM 731 O O . PHE A 1 90 ? 2.877 -10.818 9.894 1.00 97.88 90 PHE A O 1
ATOM 738 N N . GLU A 1 91 ? 3.114 -10.584 12.118 1.00 96.69 91 GLU A N 1
ATOM 739 C CA . GLU A 1 91 ? 2.238 -9.411 12.231 1.00 96.69 91 GLU A CA 1
ATOM 740 C C . GLU A 1 91 ? 2.765 -8.248 11.377 1.00 96.69 91 GLU A C 1
ATOM 742 O O . GLU A 1 91 ? 2.023 -7.685 10.571 1.00 96.69 91 GLU A O 1
ATOM 747 N N . VAL A 1 92 ? 4.059 -7.939 11.500 1.00 97.31 92 VAL A N 1
ATOM 748 C CA . VAL A 1 92 ? 4.708 -6.875 10.727 1.00 97.31 92 VAL A CA 1
ATOM 749 C C . VAL A 1 92 ? 4.735 -7.208 9.240 1.00 97.31 92 VAL A C 1
ATOM 751 O O . VAL A 1 92 ? 4.375 -6.350 8.443 1.00 97.31 92 VAL A O 1
ATOM 754 N N . GLN A 1 93 ? 5.085 -8.435 8.844 1.00 97.88 93 GLN A N 1
ATOM 755 C CA . GLN A 1 93 ? 5.094 -8.817 7.426 1.00 97.88 93 GLN A CA 1
ATOM 756 C C . GLN A 1 93 ? 3.712 -8.647 6.793 1.00 97.88 93 GLN A C 1
ATOM 758 O O . GLN A 1 93 ? 3.580 -8.050 5.726 1.00 97.88 93 GLN A O 1
ATOM 763 N N . ARG A 1 94 ? 2.653 -9.089 7.481 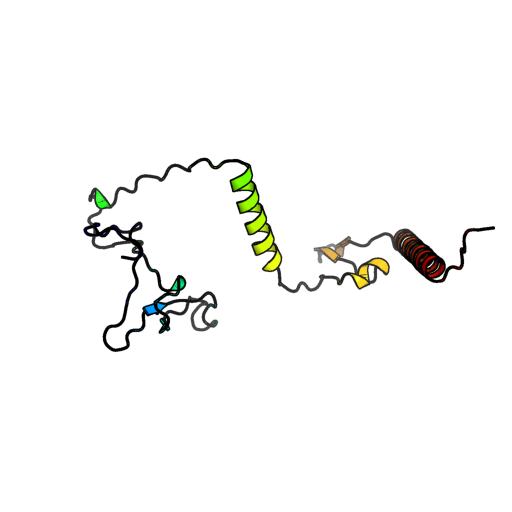1.00 97.06 94 ARG A N 1
ATOM 764 C CA . ARG A 1 94 ? 1.277 -8.903 7.008 1.00 97.06 94 ARG A CA 1
ATOM 765 C C . ARG A 1 94 ? 0.916 -7.425 6.874 1.00 97.06 94 ARG A C 1
ATOM 767 O O . ARG A 1 94 ? 0.289 -7.045 5.887 1.00 97.06 94 ARG A O 1
ATOM 774 N N . ALA A 1 95 ? 1.316 -6.599 7.839 1.00 96.69 95 ALA A N 1
ATOM 775 C CA . ALA A 1 95 ? 1.113 -5.159 7.764 1.00 96.69 95 ALA A CA 1
ATOM 776 C C . ALA A 1 95 ? 1.881 -4.543 6.582 1.00 96.69 95 ALA A C 1
ATOM 778 O O . ALA A 1 95 ? 1.298 -3.748 5.852 1.00 96.69 95 ALA A O 1
ATOM 779 N N . MET A 1 96 ? 3.134 -4.942 6.342 1.00 97.25 96 MET A N 1
ATOM 780 C CA . MET A 1 96 ? 3.943 -4.462 5.215 1.00 97.25 96 MET A CA 1
ATOM 781 C C . MET A 1 96 ? 3.291 -4.786 3.871 1.00 97.25 96 MET A C 1
ATOM 783 O O . MET A 1 96 ? 3.139 -3.887 3.050 1.00 97.25 96 MET A O 1
ATOM 787 N N . PHE A 1 97 ? 2.821 -6.022 3.667 1.00 96.62 97 PHE A N 1
ATOM 788 C CA . PHE A 1 97 ? 2.102 -6.393 2.442 1.00 96.62 97 PHE A CA 1
ATOM 789 C C . PHE A 1 97 ? 0.799 -5.614 2.267 1.00 96.62 97 PHE A C 1
ATOM 791 O O . PHE A 1 97 ? 0.509 -5.142 1.171 1.00 96.62 97 PHE A O 1
ATOM 798 N N . HIS A 1 98 ? 0.024 -5.442 3.340 1.00 94.19 98 HIS A N 1
ATOM 799 C CA . HIS A 1 98 ? -1.207 -4.657 3.282 1.00 94.19 98 HIS A CA 1
ATOM 800 C C . HIS A 1 98 ? -0.932 -3.205 2.871 1.00 94.19 98 HIS A C 1
ATOM 802 O O . HIS A 1 98 ? -1.610 -2.676 1.995 1.00 94.19 98 HIS A O 1
ATOM 808 N N . HIS A 1 99 ? 0.075 -2.568 3.475 1.00 93.88 99 HIS A N 1
ATOM 809 C CA . HIS A 1 99 ? 0.445 -1.198 3.125 1.00 93.88 99 HIS A CA 1
ATOM 810 C C . HIS A 1 99 ? 1.006 -1.119 1.705 1.00 93.88 99 HIS A C 1
ATOM 812 O O . HIS A 1 99 ? 0.589 -0.247 0.957 1.00 93.88 99 HIS A O 1
ATOM 818 N N . ASN A 1 100 ? 1.876 -2.048 1.296 1.00 94.94 100 ASN A N 1
ATOM 819 C CA . ASN A 1 100 ? 2.430 -2.083 -0.058 1.00 94.94 100 ASN A CA 1
ATOM 820 C C . ASN A 1 100 ? 1.336 -2.218 -1.131 1.00 94.94 100 ASN A C 1
ATOM 822 O O . ASN A 1 100 ? 1.357 -1.476 -2.106 1.00 94.94 100 ASN A O 1
ATOM 826 N N . ASN A 1 101 ? 0.333 -3.071 -0.910 1.00 92.12 101 ASN A N 1
ATOM 827 C CA . ASN A 1 101 ? -0.810 -3.200 -1.819 1.00 92.12 101 ASN A CA 1
ATOM 828 C C . ASN A 1 101 ? -1.690 -1.941 -1.868 1.00 92.12 101 ASN A C 1
ATOM 830 O O . ASN A 1 101 ? -2.360 -1.703 -2.868 1.00 92.12 101 ASN A O 1
ATOM 834 N N . ALA A 1 102 ? -1.699 -1.135 -0.804 1.00 90.44 102 ALA A N 1
ATOM 835 C CA . ALA A 1 102 ? -2.434 0.125 -0.755 1.00 90.44 102 ALA A CA 1
ATOM 836 C C . ALA A 1 102 ? -1.688 1.297 -1.433 1.00 90.44 102 ALA A C 1
ATOM 838 O O . ALA A 1 102 ? -2.278 2.364 -1.611 1.00 90.44 102 ALA A O 1
ATOM 839 N N . LEU A 1 103 ? -0.418 1.132 -1.839 1.00 87.25 103 LEU A N 1
ATOM 840 C CA . LEU A 1 103 ? 0.347 2.142 -2.587 1.00 87.25 103 LEU A CA 1
ATOM 841 C C . LEU A 1 103 ? -0.054 2.145 -4.075 1.00 87.25 103 LEU A C 1
ATOM 843 O O . LEU A 1 103 ? 0.714 1.770 -4.956 1.00 87.25 103 LEU A O 1
ATOM 847 N N . THR A 1 104 ? -1.273 2.596 -4.364 1.00 86.19 104 THR A N 1
ATOM 848 C CA . THR A 1 104 ? -1.813 2.678 -5.734 1.00 86.19 104 THR A CA 1
ATOM 849 C C . THR A 1 104 ? -1.765 4.089 -6.324 1.00 86.19 104 THR A C 1
ATOM 851 O O . THR A 1 104 ? -2.383 4.350 -7.356 1.00 86.19 104 THR A O 1
ATOM 854 N N . SER A 1 105 ? -1.088 5.035 -5.668 1.00 84.44 105 SER A N 1
ATOM 855 C CA . SER A 1 105 ? -1.025 6.421 -6.131 1.00 84.44 105 SER A CA 1
ATOM 856 C C . SER A 1 105 ? -0.201 6.547 -7.416 1.00 84.44 105 SER A C 1
ATOM 858 O O . SER A 1 105 ? 0.905 6.021 -7.539 1.00 84.44 105 SER A O 1
ATOM 860 N N . SER A 1 106 ? -0.735 7.278 -8.395 1.00 80.75 106 SER A N 1
ATOM 861 C CA . SER A 1 106 ? -0.009 7.600 -9.622 1.00 80.75 106 SER A CA 1
ATOM 862 C C . SER A 1 106 ? 0.964 8.750 -9.375 1.00 80.75 106 SER A C 1
ATOM 864 O O . SER A 1 106 ? 0.566 9.791 -8.850 1.00 80.75 106 SER A O 1
ATOM 866 N N . HIS A 1 107 ? 2.212 8.603 -9.813 1.00 79.25 107 HIS A N 1
ATOM 867 C CA . HIS A 1 107 ? 3.211 9.667 -9.754 1.00 79.25 107 HIS A CA 1
ATOM 868 C C . HIS A 1 107 ? 3.636 10.087 -11.172 1.00 79.25 107 HIS A C 1
ATOM 870 O O . HIS A 1 107 ? 3.892 9.205 -11.994 1.00 79.25 107 HIS A O 1
ATOM 876 N N . PRO A 1 108 ? 3.782 11.394 -11.484 1.00 80.88 108 PRO A N 1
ATOM 877 C CA . PRO A 1 108 ? 4.175 11.854 -12.823 1.00 80.88 108 PRO A CA 1
ATOM 878 C C . PRO A 1 108 ? 5.520 11.298 -13.310 1.00 80.88 108 PRO A C 1
ATOM 880 O O . PRO A 1 108 ? 5.757 11.185 -14.512 1.00 80.88 108 PRO A O 1
ATOM 883 N N . TYR A 1 109 ? 6.414 10.942 -12.386 1.00 76.44 109 TYR A N 1
ATOM 884 C CA . TYR A 1 109 ? 7.718 10.346 -12.691 1.00 76.44 109 TYR A CA 1
ATOM 885 C C . TYR A 1 109 ? 7.763 8.826 -12.465 1.00 76.44 109 TYR A C 1
ATOM 887 O O . TYR A 1 109 ? 8.846 8.250 -12.465 1.00 76.44 109 TYR A O 1
ATOM 895 N N . ALA A 1 110 ? 6.618 8.163 -12.262 1.00 83.81 110 ALA A N 1
ATOM 896 C CA . ALA A 1 110 ? 6.572 6.704 -12.219 1.00 83.81 110 ALA A CA 1
ATOM 897 C C . ALA A 1 110 ? 6.949 6.122 -13.591 1.00 83.81 110 ALA A C 1
ATOM 899 O O . ALA A 1 110 ? 6.489 6.595 -14.631 1.00 83.81 110 ALA A O 1
ATOM 900 N N . SER A 1 111 ? 7.796 5.093 -13.590 1.00 85.81 111 SER A N 1
ATOM 901 C CA . SER A 1 111 ? 8.188 4.353 -14.790 1.00 85.81 111 SER A CA 1
ATOM 902 C C . SER A 1 111 ? 7.581 2.952 -14.776 1.00 85.81 111 SER A C 1
ATOM 904 O O . SER A 1 111 ? 7.280 2.398 -13.720 1.00 85.81 111 SER A O 1
ATOM 906 N N . GLN A 1 112 ? 7.387 2.384 -15.964 1.00 88.56 112 GLN A N 1
ATOM 907 C CA . GLN A 1 112 ? 6.920 1.010 -16.128 1.00 88.56 112 GLN A CA 1
ATOM 908 C C . GLN A 1 112 ? 8.121 0.078 -16.353 1.00 88.56 112 GLN A C 1
ATOM 910 O O . GLN A 1 112 ? 9.087 0.507 -16.989 1.00 88.56 112 GLN A O 1
ATOM 915 N N . PRO A 1 113 ? 8.074 -1.187 -15.890 1.00 89.81 113 PRO A N 1
ATOM 916 C CA . PRO A 1 113 ? 9.226 -2.092 -15.933 1.00 89.81 113 PRO A CA 1
ATOM 917 C C . PRO A 1 113 ? 9.850 -2.284 -17.316 1.00 89.81 113 PRO A C 1
ATOM 919 O O . PRO A 1 113 ? 11.066 -2.358 -17.453 1.00 89.81 113 PRO A O 1
ATOM 922 N N . PHE A 1 114 ? 9.031 -2.300 -18.367 1.00 88.25 114 PHE A N 1
ATOM 923 C CA . PHE A 1 114 ? 9.514 -2.474 -19.735 1.00 88.25 114 PHE A CA 1
ATOM 924 C C . PHE A 1 114 ? 10.274 -1.253 -20.278 1.00 88.25 114 PHE A C 1
ATOM 926 O O . PHE A 1 114 ? 10.997 -1.386 -21.258 1.00 88.25 114 PHE A O 1
ATOM 933 N N . HIS A 1 115 ? 10.164 -0.077 -19.650 1.00 89.00 115 HIS A N 1
ATOM 934 C CA . HIS A 1 115 ? 10.993 1.081 -19.998 1.00 89.00 115 HIS A CA 1
ATOM 935 C C . HIS A 1 115 ? 12.420 0.966 -19.450 1.00 89.00 115 HIS A C 1
ATOM 937 O O . HIS A 1 115 ? 13.312 1.657 -19.946 1.00 89.00 115 HIS A O 1
ATOM 943 N N . TRP A 1 116 ? 12.650 0.131 -18.430 1.00 90.06 116 TRP A N 1
ATOM 944 C CA . TRP A 1 116 ? 13.934 0.079 -17.733 1.00 90.06 116 TRP A CA 1
ATOM 945 C C . TRP A 1 116 ? 15.081 -0.393 -18.625 1.00 90.06 116 TRP A C 1
ATOM 947 O O . TRP A 1 116 ? 16.080 0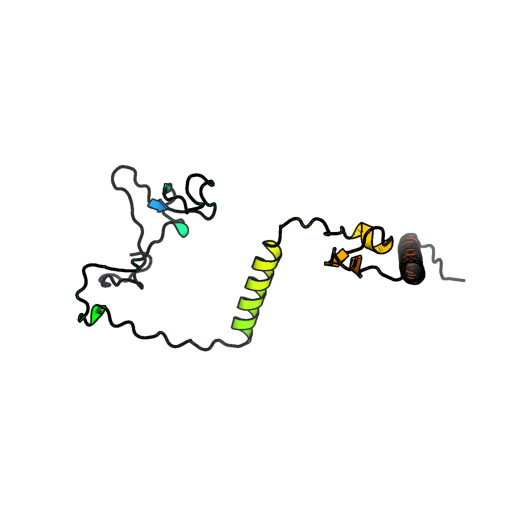.317 -18.645 1.00 90.06 116 TRP A O 1
ATOM 957 N N . PRO A 1 117 ? 14.973 -1.477 -19.423 1.00 90.81 117 PRO A N 1
ATOM 958 C CA . PRO A 1 117 ? 16.081 -1.928 -20.277 1.00 90.81 117 PRO A CA 1
ATOM 959 C C . PRO A 1 117 ? 16.542 -0.873 -21.294 1.00 90.81 117 PRO A C 1
ATOM 961 O O . PRO A 1 117 ? 17.712 -0.812 -21.661 1.00 90.81 117 PRO A O 1
ATOM 964 N N . PHE A 1 118 ? 15.626 -0.005 -21.723 1.00 90.19 118 PHE A N 1
ATOM 965 C CA . PHE A 1 118 ? 15.883 1.005 -22.747 1.00 90.19 118 PHE A CA 1
ATOM 966 C C . PHE A 1 118 ? 16.295 2.365 -22.178 1.00 90.19 118 PHE A C 1
ATOM 968 O O . PHE A 1 118 ? 16.767 3.213 -22.930 1.00 90.19 118 PHE A O 1
ATOM 975 N N . LEU A 1 119 ? 16.137 2.580 -20.867 1.00 90.25 119 LEU A N 1
ATOM 976 C CA . LEU A 1 119 ? 16.464 3.837 -20.189 1.00 90.25 119 LEU A CA 1
ATOM 977 C C . LEU A 1 119 ? 15.789 5.073 -20.834 1.00 90.25 119 LEU A C 1
ATOM 979 O O . LEU A 1 119 ? 16.381 6.142 -20.939 1.00 90.25 119 LEU A O 1
ATOM 983 N N . LEU A 1 120 ? 14.532 4.936 -21.276 1.00 84.69 120 LEU A N 1
ATOM 984 C CA . LEU A 1 120 ? 13.819 5.990 -22.027 1.00 84.69 120 LEU A CA 1
ATOM 985 C C . LEU A 1 120 ? 13.432 7.207 -21.175 1.00 84.69 120 LEU A C 1
ATOM 987 O O . LEU A 1 120 ? 13.202 8.292 -21.704 1.00 84.69 120 LEU A O 1
ATOM 991 N N . ARG A 1 121 ? 13.297 7.023 -19.857 1.00 83.56 121 ARG A N 1
ATOM 992 C CA . ARG A 1 121 ? 12.855 8.059 -18.918 1.00 83.56 121 ARG A CA 1
ATOM 993 C C . ARG A 1 121 ? 13.518 7.846 -17.561 1.00 83.56 121 ARG A C 1
ATOM 995 O O . ARG A 1 121 ? 13.443 6.748 -17.013 1.00 83.56 121 ARG A O 1
ATOM 1002 N N . GLY A 1 122 ? 14.129 8.898 -17.022 1.00 85.12 122 GLY A N 1
ATOM 1003 C CA . GLY A 1 122 ? 14.655 8.926 -15.658 1.00 85.12 122 GLY A CA 1
ATOM 1004 C C . GLY A 1 122 ? 13.657 9.492 -14.645 1.00 85.12 122 GLY A C 1
ATOM 1005 O O . GLY A 1 122 ? 12.497 9.773 -14.963 1.00 85.12 122 GLY A O 1
ATOM 1006 N N . VAL A 1 123 ? 14.121 9.686 -13.411 1.00 88.94 123 VAL A N 1
ATOM 1007 C CA . VAL A 1 123 ? 13.316 10.233 -12.307 1.00 88.94 123 VAL A CA 1
ATOM 1008 C C . VAL A 1 123 ? 13.971 11.512 -11.794 1.00 88.94 123 VAL A C 1
ATOM 1010 O O . VAL A 1 123 ? 15.151 11.514 -11.455 1.00 88.94 123 VAL A O 1
ATOM 1013 N N . SER A 1 124 ? 13.213 12.608 -11.735 1.00 87.88 124 SER A N 1
ATOM 1014 C CA . SER A 1 124 ? 13.698 13.852 -11.128 1.00 87.88 124 SER A CA 1
ATOM 1015 C C . SER A 1 124 ? 13.563 13.769 -9.611 1.00 87.88 124 SER A C 1
ATOM 1017 O O . SER A 1 124 ? 12.465 13.513 -9.116 1.00 87.88 124 SER A O 1
ATOM 1019 N N . PHE A 1 125 ? 14.660 13.972 -8.881 1.00 88.62 125 PHE A N 1
ATOM 1020 C CA . PHE A 1 125 ? 14.650 13.986 -7.416 1.00 88.62 125 PHE A CA 1
ATOM 1021 C C . PHE A 1 125 ? 14.499 15.394 -6.853 1.00 88.62 125 PHE A C 1
ATOM 1023 O O . PHE A 1 125 ? 13.834 15.584 -5.837 1.00 88.62 125 PHE A O 1
ATOM 1030 N N . TRP A 1 126 ? 15.132 16.378 -7.491 1.00 90.81 126 TRP A N 1
ATOM 1031 C CA . TRP A 1 126 ? 15.164 17.744 -6.987 1.00 90.81 126 TRP A CA 1
ATOM 1032 C C . TRP A 1 126 ? 15.429 18.744 -8.108 1.00 90.81 126 TRP A C 1
ATOM 1034 O O . TRP A 1 126 ? 16.226 18.483 -9.009 1.00 90.81 126 TRP A O 1
ATOM 1044 N N . THR A 1 127 ? 14.782 19.903 -8.025 1.00 89.56 127 THR A N 1
ATOM 1045 C CA . THR A 1 127 ? 14.909 21.008 -8.980 1.00 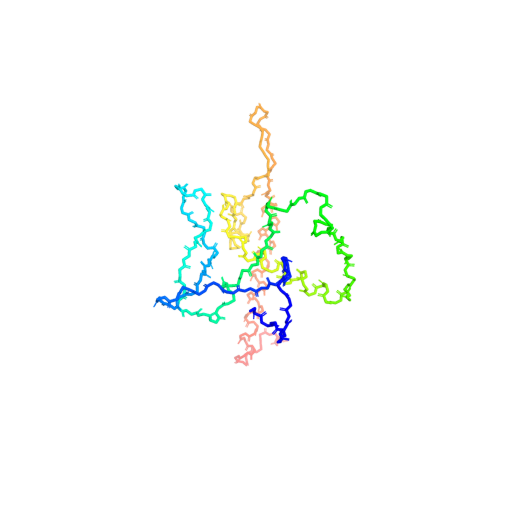89.56 127 THR A CA 1
ATOM 1046 C C . THR A 1 127 ? 14.873 22.334 -8.234 1.00 89.56 127 THR A C 1
ATOM 1048 O O . THR A 1 127 ? 13.993 22.538 -7.397 1.00 89.56 127 THR A O 1
ATOM 1051 N N . HIS A 1 128 ? 15.779 23.249 -8.569 1.00 92.00 128 HIS A N 1
ATOM 1052 C CA . HIS A 1 128 ? 15.822 24.603 -8.025 1.00 92.00 128 HIS A CA 1
ATOM 1053 C C . HIS A 1 128 ? 15.822 25.617 -9.162 1.00 92.00 128 HIS A C 1
ATOM 1055 O O . HIS A 1 128 ? 16.783 25.717 -9.927 1.00 92.00 128 HIS A O 1
ATOM 1061 N N . ASN A 1 129 ? 14.719 26.355 -9.288 1.00 87.94 129 ASN A N 1
ATOM 1062 C CA . ASN A 1 129 ? 14.459 27.193 -10.457 1.00 87.94 129 ASN A CA 1
ATOM 1063 C C . ASN A 1 129 ? 15.390 28.410 -10.538 1.00 87.94 129 ASN A C 1
ATOM 1065 O O . ASN A 1 129 ? 15.853 28.736 -11.630 1.00 87.94 129 ASN A O 1
ATOM 1069 N N . ASP A 1 130 ? 15.726 29.023 -9.402 1.00 89.75 130 ASP A N 1
ATOM 1070 C CA . ASP A 1 130 ? 16.502 30.270 -9.363 1.00 89.75 130 ASP A CA 1
ATOM 1071 C C . ASP A 1 130 ? 17.953 30.066 -9.823 1.00 89.75 130 ASP A C 1
ATOM 1073 O O . ASP A 1 130 ? 18.506 30.870 -10.569 1.00 89.75 130 ASP A O 1
ATOM 1077 N N . THR A 1 131 ? 18.558 28.940 -9.438 1.00 89.62 131 THR A N 1
ATOM 1078 C CA . THR A 1 131 ? 19.925 28.556 -9.830 1.00 89.62 131 THR A CA 1
ATOM 1079 C C . THR A 1 131 ? 19.960 27.587 -11.012 1.00 89.62 131 THR A C 1
ATOM 1081 O O . THR A 1 131 ? 21.041 27.191 -11.442 1.00 89.62 131 THR A O 1
ATOM 1084 N N . ARG A 1 132 ? 18.790 27.186 -11.539 1.00 86.56 132 ARG A N 1
ATOM 1085 C CA . ARG A 1 132 ? 18.615 26.171 -12.598 1.00 86.56 132 ARG A CA 1
ATOM 1086 C C . ARG A 1 132 ? 19.368 24.863 -12.334 1.00 86.56 132 ARG A C 1
ATOM 1088 O O . ARG A 1 132 ? 19.845 24.207 -13.260 1.00 86.56 132 ARG A O 1
ATOM 1095 N N . SER A 1 133 ? 19.473 24.475 -11.068 1.00 91.38 133 SER A N 1
ATOM 1096 C CA . SER A 1 133 ? 20.130 23.233 -10.664 1.00 91.38 133 SER A CA 1
ATOM 1097 C C . SER A 1 133 ? 19.107 22.103 -10.536 1.00 91.38 133 SER A C 1
ATOM 1099 O O . SER A 1 133 ? 17.961 22.314 -10.137 1.00 91.38 133 SER A O 1
ATOM 1101 N N . GLN A 1 134 ? 19.503 20.893 -10.926 1.00 92.06 134 GLN A N 1
ATOM 1102 C CA . GLN A 1 134 ? 18.642 19.713 -10.878 1.00 92.06 134 GLN A CA 1
ATOM 1103 C C . GLN A 1 134 ? 19.445 18.460 -10.529 1.00 92.06 134 GLN A C 1
ATOM 1105 O O . GLN A 1 134 ? 20.576 18.296 -10.985 1.00 92.06 134 GLN A O 1
ATOM 1110 N N . ILE A 1 135 ? 18.842 17.572 -9.738 1.00 92.31 135 ILE A N 1
ATOM 1111 C CA . ILE A 1 135 ? 19.358 16.231 -9.452 1.00 92.31 135 ILE A CA 1
ATOM 1112 C C . ILE A 1 135 ? 18.429 15.246 -10.148 1.00 92.31 135 ILE A C 1
ATOM 1114 O O . ILE A 1 135 ? 17.264 15.089 -9.771 1.00 92.31 135 ILE A O 1
ATOM 1118 N N . TYR A 1 136 ? 18.957 14.598 -11.182 1.00 91.12 136 TYR A N 1
ATOM 1119 C CA . TYR A 1 136 ? 18.204 13.695 -12.039 1.00 91.12 136 TYR A CA 1
ATOM 1120 C C . TYR A 1 136 ? 18.799 12.292 -11.991 1.00 91.12 136 TYR A C 1
ATOM 1122 O O . TYR A 1 136 ? 20.002 12.104 -12.165 1.00 91.12 136 TYR A O 1
ATOM 1130 N N . PHE A 1 137 ? 17.949 11.300 -11.753 1.00 91.44 137 PHE A N 1
ATOM 1131 C CA . PHE A 1 137 ? 18.326 9.899 -11.775 1.00 91.44 137 PHE A CA 1
ATOM 1132 C C . PHE A 1 137 ? 18.240 9.355 -13.190 1.00 91.44 137 PHE A C 1
ATOM 1134 O O . PHE A 1 137 ? 17.147 9.148 -13.726 1.00 91.44 137 PHE A O 1
ATOM 1141 N N . LEU A 1 138 ? 19.406 9.107 -13.773 1.00 90.62 138 LEU A N 1
ATOM 1142 C CA . LEU A 1 138 ? 19.562 8.465 -15.067 1.00 90.62 138 LEU A CA 1
ATOM 1143 C C . LEU A 1 138 ? 20.795 7.561 -15.016 1.00 90.62 138 LEU A C 1
ATOM 1145 O O . LEU A 1 138 ? 21.857 7.977 -14.554 1.00 90.62 138 LEU A O 1
ATOM 1149 N N . GLY A 1 139 ? 20.650 6.319 -15.473 1.00 89.25 139 GLY A N 1
ATOM 1150 C CA . GLY A 1 139 ? 21.780 5.404 -15.630 1.00 89.25 139 GLY A CA 1
ATOM 1151 C C . GLY A 1 139 ? 22.748 5.872 -16.721 1.00 89.25 139 GLY A C 1
ATOM 1152 O O . GLY A 1 139 ? 22.415 6.728 -17.534 1.00 89.25 139 GLY A O 1
ATOM 1153 N N . ASN A 1 140 ? 23.946 5.287 -16.776 1.00 94.12 140 ASN A N 1
ATOM 1154 C CA . ASN A 1 140 ? 24.843 5.479 -17.917 1.00 94.12 140 ASN A CA 1
ATOM 1155 C C . ASN A 1 140 ? 24.262 4.733 -19.138 1.00 94.12 140 ASN A C 1
ATOM 1157 O O . ASN A 1 140 ? 24.251 3.499 -19.102 1.00 94.12 140 ASN A O 1
ATOM 1161 N N . PRO A 1 141 ? 23.816 5.422 -20.210 1.00 91.62 141 PRO A N 1
ATOM 1162 C CA . PRO A 1 141 ? 23.128 4.766 -21.323 1.00 91.62 141 PRO A CA 1
ATOM 1163 C C . PRO A 1 141 ? 23.980 3.697 -22.010 1.00 91.62 141 PRO A C 1
ATOM 1165 O O . PRO A 1 141 ? 23.484 2.618 -22.314 1.00 91.62 141 PRO A O 1
ATOM 1168 N N . VAL A 1 142 ? 25.281 3.951 -22.184 1.00 93.88 142 VAL A N 1
ATOM 1169 C CA . VAL A 1 142 ? 26.198 3.028 -22.870 1.00 93.88 142 VAL A CA 1
ATOM 1170 C C . VAL A 1 142 ? 26.343 1.729 -22.081 1.00 93.88 142 VAL A C 1
ATOM 1172 O O . VAL A 1 142 ? 26.139 0.643 -22.620 1.00 93.88 142 VAL A O 1
ATOM 1175 N N . GLY A 1 143 ? 26.655 1.840 -20.787 1.00 95.19 143 GLY A N 1
ATOM 1176 C CA . GLY A 1 143 ? 26.806 0.668 -19.923 1.00 95.19 143 GLY A CA 1
ATOM 1177 C C . GLY A 1 143 ? 25.493 -0.092 -19.743 1.00 95.19 143 GLY A C 1
ATOM 1178 O O . GLY A 1 143 ? 25.473 -1.322 -19.752 1.00 95.19 143 GLY A O 1
ATOM 1179 N N . TRP A 1 144 ? 24.383 0.637 -19.631 1.00 95.00 144 TRP A N 1
ATOM 1180 C CA . TRP A 1 144 ? 23.069 0.052 -19.402 1.00 95.00 144 TRP A CA 1
ATOM 1181 C C . TRP A 1 144 ? 22.538 -0.713 -20.616 1.00 95.00 144 TRP A C 1
ATOM 1183 O O . TRP A 1 144 ? 22.039 -1.832 -20.475 1.00 95.00 144 TRP A O 1
ATOM 1193 N N . TRP A 1 145 ? 22.679 -0.147 -21.817 1.00 94.38 145 TRP A N 1
ATOM 1194 C CA . TRP A 1 145 ? 22.277 -0.817 -23.052 1.00 94.38 145 TRP A CA 1
ATOM 1195 C C . TRP A 1 145 ? 23.153 -2.025 -23.354 1.00 94.38 145 TRP A C 1
ATOM 1197 O O . TRP A 1 145 ? 22.622 -3.051 -23.776 1.00 94.38 145 TRP A O 1
ATOM 1207 N N . LEU A 1 146 ? 24.461 -1.955 -23.084 1.00 96.00 146 LEU A N 1
ATOM 1208 C CA . LEU A 1 146 ? 25.342 -3.113 -23.221 1.00 96.00 146 LEU A CA 1
ATOM 1209 C C . LEU A 1 146 ? 24.895 -4.256 -22.296 1.00 96.00 146 LEU A C 1
ATOM 1211 O O . LEU A 1 146 ? 24.694 -5.375 -22.763 1.00 96.00 146 LEU A O 1
ATOM 1215 N N . ALA A 1 147 ? 24.662 -3.968 -21.012 1.00 95.25 147 ALA A N 1
ATOM 1216 C CA . ALA A 1 147 ? 24.189 -4.962 -20.047 1.00 95.25 147 ALA A CA 1
ATOM 1217 C C . ALA A 1 147 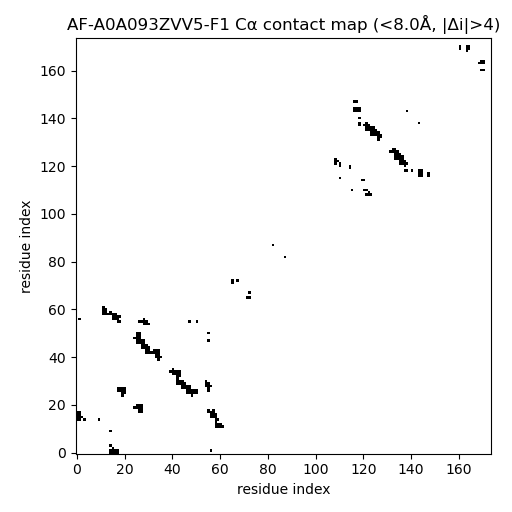? 22.822 -5.553 -20.437 1.00 95.25 147 ALA A C 1
ATOM 1219 O O . ALA A 1 147 ? 22.643 -6.770 -20.413 1.00 95.25 147 ALA A O 1
ATOM 1220 N N . SER A 1 148 ? 21.875 -4.706 -20.852 1.00 94.56 148 SER A N 1
ATOM 1221 C CA . SER A 1 148 ? 20.539 -5.136 -21.284 1.00 94.56 148 SER A CA 1
ATOM 1222 C C . SER A 1 148 ? 20.593 -6.003 -22.547 1.00 94.56 148 SER A C 1
ATOM 1224 O O . SER A 1 148 ? 19.872 -6.994 -22.646 1.00 94.56 148 SER A O 1
ATOM 1226 N N . SER A 1 149 ? 21.482 -5.674 -23.489 1.00 95.00 149 SER A N 1
ATOM 1227 C CA . SER A 1 149 ? 21.673 -6.438 -24.728 1.00 95.00 149 SER A CA 1
ATOM 1228 C C . SER A 1 149 ? 22.302 -7.803 -24.458 1.00 95.00 149 SER A C 1
ATOM 1230 O O . SER A 1 149 ? 21.816 -8.813 -24.961 1.00 95.00 149 SER A O 1
ATOM 1232 N N . LEU A 1 150 ? 23.341 -7.857 -23.618 1.00 96.56 150 LEU A N 1
ATOM 1233 C CA . LEU A 1 150 ? 23.970 -9.116 -23.215 1.00 96.56 150 LEU A CA 1
ATOM 1234 C C . LEU A 1 150 ? 22.984 -10.027 -22.477 1.00 96.56 150 LEU A C 1
ATOM 1236 O O . LEU A 1 150 ? 22.939 -11.225 -22.750 1.00 96.56 150 LEU A O 1
ATOM 1240 N N . LEU A 1 151 ? 22.150 -9.462 -21.600 1.00 96.19 151 LEU A N 1
ATOM 1241 C CA . LEU A 1 151 ? 21.095 -10.211 -20.923 1.00 96.19 151 LEU A CA 1
ATOM 1242 C C . LEU A 1 151 ? 20.075 -10.781 -21.921 1.00 96.19 151 LEU A C 1
ATOM 1244 O O . LEU A 1 151 ? 19.701 -11.946 -21.807 1.00 96.19 151 LEU A O 1
ATOM 1248 N N . ALA A 1 152 ? 19.648 -9.995 -22.914 1.00 95.44 152 ALA A N 1
ATOM 1249 C CA . ALA A 1 152 ? 18.711 -10.454 -23.939 1.00 95.44 152 ALA A CA 1
ATOM 1250 C C . ALA A 1 152 ? 19.291 -11.597 -24.790 1.00 95.44 152 ALA A C 1
ATOM 1252 O O . ALA A 1 152 ? 18.608 -12.594 -25.023 1.00 95.44 152 ALA A O 1
ATOM 1253 N N . VAL A 1 153 ? 20.559 -11.487 -25.203 1.00 96.69 153 VAL A N 1
ATOM 1254 C CA . VAL A 1 153 ? 21.270 -12.551 -25.932 1.00 96.69 153 VAL A CA 1
ATOM 1255 C C . VAL A 1 153 ? 21.386 -13.809 -25.077 1.00 96.69 153 VAL A C 1
ATOM 1257 O O . VAL A 1 153 ? 21.085 -14.898 -25.557 1.00 96.69 153 VAL A O 1
ATOM 1260 N N . TYR A 1 154 ? 21.754 -13.672 -23.802 1.00 96.50 154 TYR A N 1
ATOM 1261 C CA . TYR A 1 154 ? 21.861 -14.799 -22.878 1.00 96.50 154 TYR A CA 1
ATOM 1262 C C . TYR A 1 154 ? 20.524 -15.532 -22.702 1.00 96.50 154 TYR A C 1
ATOM 1264 O O . TYR A 1 154 ? 20.466 -16.751 -22.842 1.00 96.50 154 TYR A O 1
ATOM 1272 N N . VAL A 1 155 ? 19.430 -14.798 -22.469 1.00 96.38 155 VAL A N 1
ATOM 1273 C CA . VAL A 1 155 ? 18.082 -15.385 -22.388 1.00 96.38 155 VAL A CA 1
ATOM 1274 C C . VAL A 1 155 ? 17.703 -16.071 -23.702 1.00 96.38 155 VAL A C 1
ATOM 1276 O O . VAL A 1 155 ? 17.124 -17.154 -23.672 1.00 96.38 155 VAL A O 1
ATOM 1279 N N . GLY A 1 156 ? 18.060 -15.483 -24.848 1.00 96.62 156 GLY A N 1
ATOM 1280 C CA . GLY A 1 156 ? 17.854 -16.085 -26.165 1.00 96.62 156 GLY A CA 1
ATOM 1281 C C . GLY A 1 156 ? 18.606 -17.406 -26.346 1.00 96.62 156 GLY A C 1
ATOM 1282 O O . GLY A 1 156 ? 18.011 -18.375 -26.811 1.00 96.62 156 GLY A O 1
ATOM 1283 N N . ILE A 1 157 ? 19.874 -17.468 -25.926 1.00 95.38 157 ILE A N 1
ATOM 1284 C CA . ILE A 1 157 ? 20.692 -18.689 -25.975 1.00 95.38 157 ILE A CA 1
ATOM 1285 C C . ILE A 1 157 ? 20.078 -19.77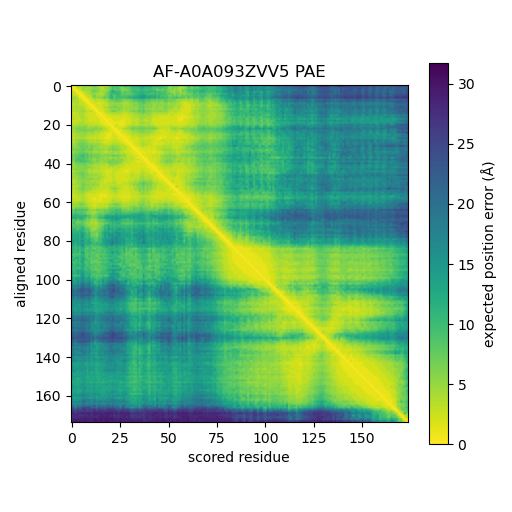5 -25.092 1.00 95.38 157 ILE A C 1
ATOM 1287 O O . ILE A 1 157 ? 19.839 -20.876 -25.574 1.00 95.38 157 ILE A O 1
ATOM 1291 N N . ILE A 1 158 ? 19.752 -19.458 -23.834 1.00 95.69 158 ILE A N 1
ATOM 1292 C CA . ILE A 1 158 ? 19.126 -20.419 -22.915 1.00 95.69 158 ILE A CA 1
ATOM 1293 C C . ILE A 1 158 ? 17.775 -20.895 -23.461 1.00 95.69 158 ILE A C 1
ATOM 1295 O O . ILE A 1 158 ? 17.474 -22.082 -23.421 1.00 95.69 158 ILE A O 1
ATOM 1299 N N . ALA A 1 159 ? 16.950 -20.002 -24.006 1.00 94.81 159 ALA A N 1
ATOM 1300 C CA . ALA A 1 159 ? 15.664 -20.391 -24.579 1.00 94.81 159 ALA A CA 1
ATOM 1301 C C . ALA A 1 159 ? 15.823 -21.309 -25.804 1.00 94.81 159 ALA A C 1
ATOM 1303 O O . ALA A 1 159 ? 15.065 -22.271 -25.944 1.00 94.81 159 ALA A O 1
ATOM 1304 N N . ALA A 1 160 ? 16.796 -21.027 -26.676 1.00 92.69 160 ALA A N 1
ATOM 1305 C CA . ALA A 1 160 ? 17.102 -21.854 -27.839 1.00 92.69 160 ALA A CA 1
ATOM 1306 C C . ALA A 1 160 ? 17.632 -23.233 -27.427 1.00 92.69 160 ALA A C 1
ATOM 1308 O O . ALA A 1 160 ? 17.138 -24.238 -27.932 1.00 92.69 160 ALA A O 1
ATOM 1309 N N . ASP A 1 161 ? 18.554 -23.281 -26.468 1.00 91.62 161 ASP A N 1
ATOM 1310 C CA . ASP A 1 161 ? 19.090 -24.510 -25.880 1.00 91.62 161 ASP A CA 1
ATOM 1311 C C . ASP A 1 161 ? 17.973 -25.393 -25.298 1.00 91.62 161 ASP A C 1
ATOM 1313 O O . ASP A 1 161 ? 17.770 -26.530 -25.724 1.00 91.62 161 ASP A O 1
ATOM 1317 N N . GLN A 1 162 ? 17.136 -24.831 -24.420 1.00 92.69 162 GLN A N 1
ATOM 1318 C CA . GLN A 1 162 ? 16.016 -25.558 -23.817 1.00 92.69 162 GLN A CA 1
ATOM 1319 C C . GLN A 1 162 ? 14.990 -26.041 -24.857 1.00 92.69 162 GLN A C 1
ATOM 1321 O O . GLN A 1 162 ? 14.359 -27.086 -24.673 1.00 92.69 162 GLN A O 1
ATOM 1326 N N . LEU A 1 163 ? 14.802 -25.303 -25.956 1.00 92.19 163 LEU A N 1
ATOM 1327 C CA . LEU A 1 163 ? 13.952 -25.731 -27.067 1.00 92.19 163 LEU A CA 1
ATOM 1328 C C . LEU A 1 163 ? 14.601 -26.857 -27.886 1.00 92.19 163 LEU A C 1
ATOM 1330 O O . LEU A 1 163 ? 13.893 -27.766 -28.321 1.00 92.19 163 LEU A O 1
ATOM 1334 N N . SER A 1 164 ? 15.916 -26.798 -28.090 1.00 88.94 164 SER A N 1
ATOM 1335 C CA . SER A 1 164 ? 16.692 -27.785 -28.841 1.00 88.94 164 SER A CA 1
ATOM 1336 C C . SER A 1 164 ? 16.706 -29.134 -28.122 1.00 88.94 164 SER A C 1
ATOM 1338 O O . SER A 1 164 ? 16.299 -30.142 -28.706 1.00 88.94 164 SER A O 1
ATOM 1340 N N . LEU A 1 165 ? 16.994 -29.127 -26.815 1.00 89.19 165 LEU A N 1
ATOM 1341 C CA . LEU A 1 165 ? 16.929 -30.311 -25.952 1.00 89.19 165 LEU A CA 1
ATOM 1342 C C . LEU A 1 165 ? 15.539 -30.962 -25.977 1.00 89.19 165 LEU A C 1
ATOM 1344 O O . LEU A 1 165 ? 15.412 -32.177 -26.115 1.00 89.19 165 LEU A O 1
ATOM 1348 N N . ARG A 1 166 ? 14.465 -30.161 -25.931 1.00 89.25 166 ARG A N 1
ATOM 1349 C CA . ARG A 1 166 ? 13.085 -30.672 -26.057 1.00 89.25 166 ARG A CA 1
ATOM 1350 C C . ARG A 1 166 ? 12.783 -31.295 -27.419 1.00 89.25 166 ARG A C 1
ATOM 1352 O O . ARG A 1 166 ? 11.861 -32.100 -27.517 1.00 89.25 166 ARG A O 1
ATOM 1359 N N . ARG A 1 167 ? 13.505 -30.896 -28.465 1.00 85.94 167 ARG A N 1
ATOM 1360 C CA . ARG A 1 167 ? 13.357 -31.411 -29.833 1.00 85.94 167 ARG A CA 1
ATOM 1361 C C . ARG A 1 167 ? 14.321 -32.558 -30.146 1.00 85.94 167 ARG A C 1
ATOM 1363 O O . ARG A 1 167 ? 14.270 -33.071 -31.259 1.00 85.94 167 ARG A O 1
ATOM 1370 N N . GLY A 1 168 ? 15.159 -32.969 -29.192 1.00 81.50 168 GLY A N 1
ATOM 1371 C CA . GLY A 1 168 ? 16.153 -34.027 -29.387 1.00 81.50 168 GLY A CA 1
ATOM 1372 C C . GLY A 1 168 ? 17.295 -33.636 -30.328 1.00 81.50 168 GLY A C 1
ATOM 1373 O O . GLY A 1 168 ? 17.999 -34.515 -30.813 1.00 81.50 168 GLY A O 1
ATOM 1374 N N . ALA A 1 169 ? 17.459 -32.342 -30.610 1.00 71.31 169 ALA A N 1
ATOM 1375 C CA . ALA A 1 169 ? 18.631 -31.816 -31.291 1.00 71.31 169 ALA A CA 1
ATOM 1376 C C . ALA A 1 169 ? 19.553 -31.260 -30.208 1.00 71.31 169 ALA A C 1
ATOM 1378 O O . ALA A 1 169 ? 19.210 -30.262 -29.573 1.00 71.31 169 ALA A O 1
ATOM 1379 N N . ASP A 1 170 ? 20.684 -31.906 -29.953 1.00 71.25 170 ASP A N 1
ATOM 1380 C CA . ASP A 1 170 ? 21.688 -31.314 -29.078 1.00 71.25 170 ASP A CA 1
ATOM 1381 C C . ASP A 1 170 ? 22.468 -30.270 -29.887 1.00 71.25 170 ASP A C 1
ATOM 1383 O O . ASP A 1 170 ? 23.077 -30.579 -30.910 1.00 71.25 170 ASP A O 1
ATOM 1387 N N . ALA A 1 171 ? 22.340 -29.002 -29.500 1.00 63.25 171 ALA A N 1
ATOM 1388 C CA . ALA A 1 171 ? 23.010 -27.891 -30.173 1.00 63.25 171 ALA A CA 1
ATOM 1389 C C . ALA A 1 171 ? 24.433 -27.659 -29.634 1.00 63.25 171 ALA A C 1
ATOM 1391 O O . ALA A 1 171 ? 25.159 -26.835 -30.193 1.00 63.25 171 ALA A O 1
ATOM 1392 N N . LEU A 1 172 ? 24.813 -28.347 -28.549 1.00 64.56 172 LEU A N 1
ATOM 1393 C CA . LEU A 1 172 ? 26.113 -28.239 -27.888 1.00 64.56 172 LEU A CA 1
ATOM 1394 C C . LEU A 1 172 ? 26.978 -29.499 -28.056 1.00 64.56 172 LEU A C 1
ATOM 1396 O O . LEU A 1 172 ? 28.164 -29.441 -27.735 1.00 64.56 172 LEU A O 1
ATOM 1400 N N . ASP A 1 173 ? 26.429 -30.582 -28.615 1.00 58.56 173 ASP A N 1
ATOM 1401 C CA . ASP A 1 173 ? 27.205 -31.729 -29.097 1.00 58.56 173 ASP A CA 1
ATOM 1402 C C . ASP A 1 173 ? 27.888 -31.384 -30.437 1.00 58.56 173 ASP A C 1
ATOM 1404 O O . ASP A 1 173 ? 27.331 -31.570 -31.524 1.00 58.56 173 ASP A O 1
ATOM 1408 N N . ILE A 1 174 ? 29.113 -30.860 -30.346 1.00 50.22 174 ILE A N 1
ATOM 1409 C CA . ILE A 1 174 ? 30.121 -30.862 -31.420 1.00 50.22 174 ILE A CA 1
ATOM 1410 C C . ILE A 1 174 ? 31.216 -31.853 -31.033 1.00 50.22 174 ILE A C 1
ATOM 1412 O O . ILE A 1 174 ? 31.688 -31.769 -29.876 1.00 50.22 174 ILE A O 1
#

Foldseek 3Di:
DVPDDVPDDAAFPPDKDWDADPPVRFTWFWDDFFDDVVRVRHIDIDTHNPRVDPRRIDGHHDDVPDDPPDPSVDDDDDDDDDDPPVVVVVVVVVVVVVVVVVPPDDDPQDDDPVCQLQQPGWGWDDADDVVRDTDIDGDDRVVSNVVSVVVVVVVVVVVVQVVCVVVVHHPPPD

Nearest PDB structures (foldseek):
  6p2r-assembly1_A  TM=7.272E-01  e=6.435E-08  Saccharomyces cerevisiae W303
  6zqq-assembly4_D  TM=8.719E-01  e=2.135E-01  Saccharomyces cerevisiae
  6foo-assembly1_D  TM=6.959E-01  e=6.089E+00  Oryctolagus cuniculus

Secondary structure (DSSP, 8-state):
-TTPPTTPPP-TTT-EE--B-TTT-PEEEEEEEEP-GGGTTPEEEEEES-TT-GGG-EE----TTS-TT-GGG-----------HHHHHHHHHHHHHHHHHH-----TT---GGGTTTT---EEEEEETTTTEEEEE---HHHHHHHHHHHHHHHHHHHHHHHHHHTT--SS--

pLDDT: mean 89.59, std 7.05, range [50.22, 97.88]

Sequence (174 aa):
MENGKPGQEFKSLSAQFKLIHNPSKVAMWTHTTPLPDWAYKQQEINGNKNVAQSSNVWYVDEIPSIPADSPRLVREVRQVKTMPFLKKWFEVQRAMFHHNNALTSSHPYASQPFHWPFLLRGVSFWTHNDTRSQIYFLGNPVGWWLASSLLAVYVGIIAADQLSLRRGADALDI

Mean predicted aligned error: 10.93 Å

Radius of gyration: 30.48 Å; Cα contacts (8 Å, |Δi|>4): 150; chains: 1; bounding box: 69×64×72 Å